Protein AF-A0A9E4FG44-F1 (afdb_monomer_lite)

Radius of gyration: 18.34 Å; chains: 1; bounding box: 56×22×43 Å

Foldseek 3Di:
DVVVVVVVVVVVVVVVVVVVLVVLLVVLLVVLQVVQVVVVHHPVVDDPVRSVVSSVVSSVVVVVVVVVVVVVVVCVVVVND

Sequence (81 aa):
MLRAVTNRGRRARERLTGEVRGRIRERAIKKAKVRIALHGRKIEDFSEDELEIVVADEEEKIRKQLWIVPLVAVGVVLGIT

Secondary structure (DSSP, 8-state):
-HHHHHHHHHHHHHHHHHHHHHHHHHHHHHHHHHHHHHTT--GGGS-HHHHHHHHHHHHHHHHHHHHHHHHHHHHHHTT--

pLDDT: mean 90.42, std 10.09, range [58.09, 98.25]

Structure (mmCIF, N/CA/C/O backbone):
data_AF-A0A9E4FG44-F1
#
_entry.id   AF-A0A9E4FG44-F1
#
loop_
_atom_site.group_PDB
_atom_site.id
_atom_site.type_symbol
_atom_site.label_atom_id
_atom_site.label_alt_id
_atom_site.label_comp_id
_atom_site.label_asym_id
_atom_site.label_entity_id
_atom_site.label_seq_id
_atom_site.pdbx_P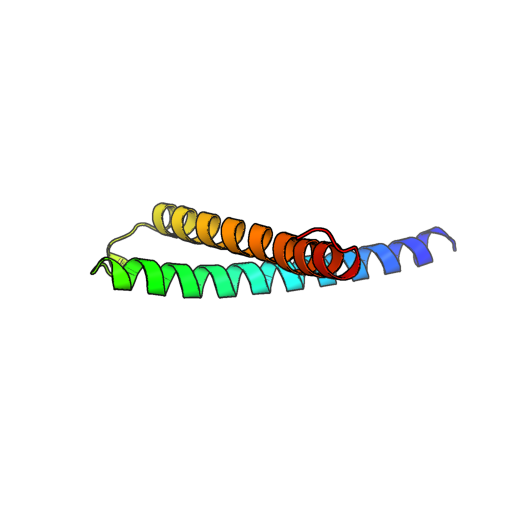DB_ins_code
_atom_site.Cartn_x
_atom_site.Cartn_y
_atom_site.Cartn_z
_atom_site.occupancy
_atom_site.B_iso_or_equiv
_atom_site.auth_seq_id
_atom_site.auth_comp_id
_atom_site.auth_asym_id
_atom_site.auth_atom_id
_atom_site.pdbx_PDB_model_num
ATOM 1 N N . MET A 1 1 ? 38.639 -12.755 10.385 1.00 58.09 1 MET A N 1
ATOM 2 C CA . MET A 1 1 ? 38.345 -11.605 9.493 1.00 58.09 1 MET A CA 1
ATOM 3 C C . MET A 1 1 ? 37.107 -11.798 8.607 1.00 58.09 1 MET A C 1
ATOM 5 O O . MET A 1 1 ? 36.310 -10.871 8.538 1.00 58.09 1 MET A O 1
ATOM 9 N N . LEU A 1 2 ? 36.867 -12.977 8.011 1.00 60.91 2 LEU A N 1
ATOM 10 C CA . LEU A 1 2 ? 35.697 -13.240 7.141 1.00 60.91 2 LEU A CA 1
ATOM 11 C C . LEU A 1 2 ? 34.325 -12.928 7.784 1.00 60.91 2 LEU A C 1
ATOM 13 O O . LEU A 1 2 ? 33.482 -12.305 7.146 1.00 60.91 2 LEU A O 1
ATOM 17 N N . ARG A 1 3 ? 34.130 -13.239 9.077 1.00 61.00 3 ARG A N 1
ATOM 18 C CA . ARG A 1 3 ? 32.872 -12.954 9.802 1.00 61.00 3 ARG A CA 1
ATOM 19 C C . ARG A 1 3 ? 32.523 -11.461 9.919 1.00 61.00 3 ARG A C 1
ATOM 21 O O . ARG A 1 3 ? 31.344 -11.127 9.994 1.00 61.00 3 ARG A O 1
ATOM 28 N N . ALA A 1 4 ? 33.506 -10.559 9.940 1.00 61.78 4 ALA A N 1
ATOM 29 C CA . ALA A 1 4 ? 33.269 -9.120 10.118 1.00 61.78 4 ALA A CA 1
ATOM 30 C C . ALA A 1 4 ? 32.798 -8.429 8.824 1.00 61.78 4 ALA A C 1
ATOM 32 O O . ALA A 1 4 ? 32.033 -7.465 8.875 1.00 61.78 4 ALA A O 1
ATOM 33 N N . VAL A 1 5 ? 33.221 -8.940 7.664 1.00 63.69 5 VAL A N 1
ATOM 34 C CA . VAL A 1 5 ? 32.788 -8.451 6.345 1.00 63.69 5 VAL A CA 1
ATOM 35 C C . VAL A 1 5 ? 31.343 -8.876 6.073 1.00 63.69 5 VAL A C 1
ATOM 37 O O . VAL A 1 5 ? 30.506 -8.034 5.748 1.00 63.69 5 VAL A O 1
ATOM 40 N N . THR A 1 6 ? 31.002 -10.142 6.334 1.00 72.12 6 THR A N 1
ATOM 41 C CA . THR A 1 6 ? 29.623 -10.649 6.211 1.00 72.12 6 THR A CA 1
ATOM 42 C C . THR A 1 6 ? 28.644 -9.946 7.156 1.00 72.12 6 THR A C 1
ATOM 44 O O . THR A 1 6 ? 27.498 -9.695 6.786 1.00 72.12 6 THR A O 1
ATOM 47 N N . ASN A 1 7 ? 29.086 -9.570 8.362 1.00 76.56 7 ASN A N 1
ATOM 48 C CA . ASN A 1 7 ? 28.222 -8.908 9.344 1.00 76.56 7 ASN A CA 1
ATOM 49 C C . ASN A 1 7 ? 27.885 -7.451 8.956 1.00 76.56 7 ASN A C 1
ATOM 51 O O . ASN A 1 7 ? 26.800 -6.966 9.269 1.00 76.56 7 ASN A O 1
ATOM 55 N N . ARG A 1 8 ? 28.770 -6.756 8.223 1.00 74.44 8 ARG A N 1
ATOM 56 C CA . ARG A 1 8 ? 28.477 -5.422 7.662 1.00 74.44 8 ARG A CA 1
ATOM 57 C C . ARG A 1 8 ? 27.422 -5.479 6.556 1.00 74.44 8 ARG A C 1
ATOM 59 O O . ARG A 1 8 ? 26.493 -4.676 6.572 1.00 74.44 8 ARG A O 1
ATOM 66 N N . GLY A 1 9 ? 27.523 -6.456 5.652 1.00 78.44 9 GLY A N 1
ATOM 67 C CA . GLY A 1 9 ? 26.542 -6.654 4.579 1.00 78.44 9 GLY A CA 1
ATOM 68 C C . GLY A 1 9 ? 25.135 -6.972 5.099 1.00 78.44 9 GLY A C 1
ATOM 69 O O . GLY A 1 9 ? 24.158 -6.417 4.599 1.00 78.44 9 GLY A O 1
ATOM 70 N N . ARG A 1 10 ? 25.026 -7.802 6.147 1.00 81.88 10 ARG A N 1
ATOM 71 C CA . ARG A 1 10 ? 23.743 -8.115 6.801 1.00 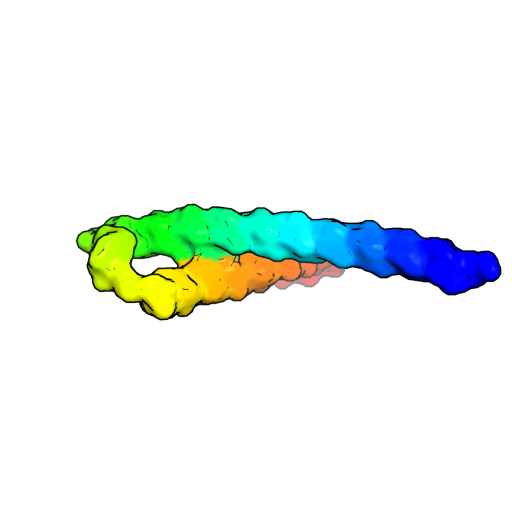81.88 10 ARG A CA 1
ATOM 72 C C . ARG A 1 10 ? 23.077 -6.865 7.391 1.00 81.88 10 ARG A C 1
ATOM 74 O O . ARG A 1 10 ? 21.928 -6.595 7.062 1.00 81.88 10 ARG A O 1
ATOM 81 N N . ARG A 1 11 ? 23.807 -6.057 8.169 1.00 80.56 11 ARG A N 1
ATOM 82 C CA . ARG A 1 11 ? 23.254 -4.835 8.789 1.00 80.56 11 ARG A CA 1
ATOM 83 C C . ARG A 1 11 ? 22.803 -3.796 7.765 1.00 80.56 11 ARG A C 1
ATOM 85 O O . ARG A 1 11 ? 21.796 -3.130 7.976 1.00 80.56 11 ARG A O 1
ATOM 92 N N . ALA A 1 12 ? 23.541 -3.641 6.665 1.00 80.19 12 ALA A N 1
ATOM 93 C CA . ALA A 1 12 ? 23.148 -2.733 5.589 1.00 80.19 12 ALA A CA 1
ATOM 94 C C . ALA A 1 12 ? 21.831 -3.183 4.934 1.00 80.19 12 ALA A C 1
ATOM 96 O O . ALA A 1 12 ? 20.930 -2.369 4.755 1.00 80.19 12 ALA A O 1
ATOM 97 N N . ARG A 1 13 ? 21.686 -4.486 4.652 1.00 79.00 13 ARG A N 1
ATOM 98 C CA . ARG A 1 13 ? 20.429 -5.053 4.141 1.00 79.00 13 ARG A CA 1
ATOM 99 C C . ARG A 1 13 ? 19.276 -4.866 5.122 1.00 79.00 13 ARG A C 1
ATOM 101 O O . ARG A 1 13 ? 18.223 -4.416 4.699 1.00 79.00 13 ARG A O 1
ATOM 108 N N . GLU A 1 14 ? 19.487 -5.148 6.405 1.00 84.69 14 GLU A N 1
ATOM 109 C CA . GLU A 1 14 ? 18.470 -4.979 7.452 1.00 84.69 14 GLU A CA 1
ATOM 110 C C . GLU A 1 14 ? 17.971 -3.532 7.540 1.00 84.69 14 GLU A C 1
ATOM 112 O O . GLU A 1 14 ? 16.761 -3.304 7.557 1.00 84.69 14 GLU A O 1
ATOM 117 N N . ARG A 1 15 ? 18.884 -2.551 7.507 1.00 82.62 15 ARG A N 1
ATOM 118 C CA . ARG A 1 15 ? 18.531 -1.122 7.486 1.00 82.62 15 ARG A CA 1
ATOM 119 C C . ARG A 1 15 ? 17.685 -0.767 6.270 1.00 82.62 15 ARG A C 1
ATOM 121 O O . ARG A 1 15 ? 16.603 -0.219 6.436 1.00 82.62 15 ARG A O 1
ATOM 128 N N . LEU A 1 16 ? 18.124 -1.165 5.075 1.00 79.44 16 LEU A N 1
ATOM 129 C CA . LEU A 1 16 ? 17.384 -0.916 3.835 1.00 79.44 16 LEU A CA 1
ATOM 130 C C . LEU A 1 16 ? 15.994 -1.563 3.864 1.00 79.44 16 LEU A C 1
ATOM 132 O O . LEU A 1 16 ? 15.004 -0.925 3.517 1.00 79.44 16 LEU A O 1
ATOM 136 N N . THR A 1 17 ? 15.890 -2.813 4.324 1.00 86.69 17 THR A N 1
ATOM 137 C CA . THR A 1 17 ? 14.592 -3.489 4.456 1.00 86.69 17 THR A CA 1
ATOM 138 C C . THR A 1 17 ? 13.692 -2.817 5.491 1.00 86.69 17 THR A C 1
ATOM 140 O O . THR A 1 17 ? 12.486 -2.715 5.269 1.00 86.69 17 THR A O 1
ATOM 143 N N . GLY A 1 18 ? 14.263 -2.318 6.591 1.00 87.50 18 GLY A N 1
ATOM 144 C CA . GLY A 1 18 ? 13.536 -1.588 7.625 1.00 87.50 18 GLY A CA 1
ATOM 145 C C . GLY A 1 18 ? 13.007 -0.247 7.124 1.00 87.50 18 GLY A C 1
ATOM 146 O O . GLY A 1 18 ? 11.829 0.050 7.303 1.00 87.50 18 GLY A O 1
ATOM 147 N N . GLU A 1 19 ? 13.838 0.526 6.426 1.00 90.38 19 GLU A N 1
ATOM 148 C CA . GLU A 1 19 ? 13.457 1.809 5.827 1.00 90.38 19 GLU A CA 1
ATOM 149 C C . GLU A 1 19 ? 12.346 1.645 4.785 1.00 90.38 19 GLU A C 1
ATOM 151 O O . GLU A 1 19 ? 11.361 2.385 4.797 1.00 90.38 19 GLU A O 1
ATOM 156 N N . VAL A 1 20 ? 12.463 0.642 3.907 1.00 90.88 20 VAL A N 1
ATOM 157 C CA . VAL A 1 20 ? 11.420 0.329 2.920 1.00 90.88 20 VAL A CA 1
ATOM 158 C C . VAL A 1 20 ? 10.120 -0.061 3.618 1.00 90.88 20 VAL A C 1
ATOM 160 O O . VAL A 1 20 ? 9.058 0.441 3.250 1.00 90.88 20 VAL A O 1
ATOM 163 N N . ARG A 1 21 ? 10.185 -0.906 4.655 1.00 92.69 21 ARG A N 1
ATOM 164 C CA . ARG A 1 21 ? 9.004 -1.308 5.430 1.00 92.69 21 ARG A CA 1
ATOM 165 C C . ARG A 1 21 ? 8.337 -0.111 6.112 1.00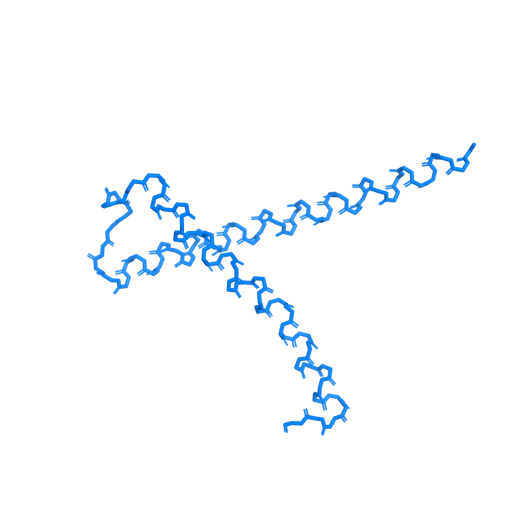 92.69 21 ARG A C 1
ATOM 167 O O . ARG A 1 21 ? 7.118 0.010 6.034 1.00 92.69 21 ARG A O 1
ATOM 174 N N . GLY A 1 22 ? 9.120 0.796 6.698 1.00 95.25 22 GLY A N 1
ATOM 175 C CA . GLY A 1 22 ? 8.616 2.036 7.295 1.00 95.25 22 GLY A CA 1
ATOM 176 C C . GLY A 1 22 ? 7.868 2.903 6.281 1.00 95.25 22 GLY A C 1
ATOM 177 O O . GLY A 1 22 ? 6.718 3.273 6.509 1.00 95.25 22 GLY A O 1
ATOM 178 N N . ARG A 1 23 ? 8.459 3.129 5.101 1.00 95.50 23 ARG A N 1
ATOM 179 C CA . ARG A 1 23 ? 7.819 3.902 4.021 1.00 95.50 23 ARG A CA 1
ATOM 180 C C . ARG A 1 23 ? 6.540 3.252 3.493 1.00 95.50 23 ARG A C 1
ATOM 182 O O . ARG A 1 23 ? 5.585 3.959 3.168 1.00 95.50 23 ARG A O 1
ATOM 189 N N . ILE A 1 24 ? 6.511 1.920 3.385 1.00 96.81 24 ILE A N 1
ATOM 190 C CA . ILE A 1 24 ? 5.302 1.180 2.993 1.00 96.81 24 ILE A CA 1
ATOM 191 C C . ILE A 1 24 ? 4.193 1.429 4.012 1.00 96.81 24 ILE A C 1
ATOM 193 O O . ILE A 1 24 ? 3.089 1.787 3.604 1.00 96.81 24 ILE A O 1
ATOM 197 N N . ARG A 1 25 ? 4.494 1.322 5.311 1.00 97.50 25 ARG A N 1
ATOM 198 C CA . ARG A 1 25 ? 3.511 1.551 6.373 1.00 97.50 25 ARG A CA 1
ATOM 199 C C . ARG A 1 25 ? 2.997 2.986 6.398 1.00 97.50 25 ARG A C 1
ATOM 201 O O . ARG A 1 25 ? 1.790 3.199 6.411 1.00 97.50 25 ARG A O 1
ATOM 208 N N . GLU A 1 26 ? 3.875 3.982 6.306 1.00 98.06 26 GLU A N 1
ATOM 209 C CA . GLU A 1 26 ? 3.464 5.393 6.221 1.00 98.06 26 GLU A CA 1
ATOM 210 C C . GLU A 1 26 ? 2.516 5.649 5.042 1.00 98.06 26 GLU A C 1
ATOM 212 O O . GLU A 1 26 ? 1.502 6.344 5.168 1.00 98.06 26 GLU A O 1
ATOM 217 N N . ARG A 1 27 ? 2.828 5.072 3.876 1.00 97.56 27 ARG A N 1
ATOM 218 C CA . ARG A 1 27 ? 1.988 5.191 2.683 1.00 97.56 27 ARG A CA 1
ATOM 219 C C . ARG A 1 27 ? 0.665 4.440 2.844 1.00 97.56 27 ARG A C 1
ATOM 221 O O . ARG A 1 27 ? -0.361 4.955 2.398 1.00 97.56 27 ARG A O 1
ATOM 228 N N . ALA A 1 28 ? 0.677 3.273 3.482 1.00 98.19 28 ALA A N 1
ATOM 229 C CA . ALA A 1 28 ? -0.518 2.494 3.779 1.00 98.19 28 ALA A CA 1
ATOM 230 C C . ALA A 1 28 ? -1.458 3.249 4.722 1.00 98.19 28 ALA A C 1
ATOM 232 O O . ALA A 1 28 ? -2.635 3.381 4.410 1.00 98.19 28 ALA A O 1
ATOM 233 N N . ILE A 1 29 ? -0.933 3.862 5.788 1.00 98.25 29 ILE A N 1
ATOM 234 C CA . ILE A 1 29 ? -1.706 4.712 6.705 1.00 98.25 29 ILE A CA 1
ATOM 235 C C . ILE A 1 29 ? -2.369 5.867 5.947 1.00 98.25 29 ILE A C 1
ATOM 237 O O . ILE A 1 29 ? -3.560 6.115 6.113 1.00 98.25 29 ILE A O 1
ATOM 241 N N . LYS A 1 30 ? -1.637 6.565 5.068 1.00 98.19 30 LYS A N 1
ATOM 242 C CA . LYS A 1 30 ? -2.220 7.649 4.255 1.00 98.19 30 LYS A CA 1
ATOM 243 C C . LYS A 1 30 ? -3.359 7.145 3.365 1.00 98.19 30 LYS A C 1
ATOM 245 O O . LYS A 1 30 ? -4.411 7.778 3.313 1.00 98.19 30 LYS A O 1
ATOM 250 N N . LYS A 1 31 ? -3.178 6.003 2.695 1.00 97.75 31 LYS A N 1
ATOM 251 C CA . LYS A 1 31 ? -4.226 5.394 1.863 1.00 97.75 31 LYS A CA 1
ATOM 252 C C . LYS A 1 31 ? -5.424 4.920 2.683 1.00 97.75 31 LYS A C 1
ATOM 254 O O . LYS A 1 31 ? -6.551 5.145 2.258 1.00 97.75 31 LYS A O 1
ATOM 259 N N . ALA A 1 32 ? -5.195 4.329 3.852 1.00 97.81 32 ALA A N 1
ATOM 260 C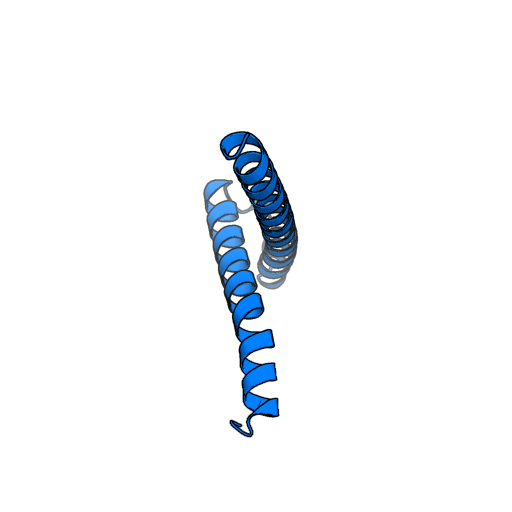 CA . ALA A 1 32 ? -6.239 3.899 4.774 1.00 97.81 32 ALA A CA 1
ATOM 261 C C . ALA A 1 32 ? -7.116 5.083 5.200 1.00 97.81 32 ALA A C 1
ATOM 263 O O . ALA A 1 32 ? -8.335 5.008 5.084 1.00 97.81 32 ALA A O 1
ATOM 264 N N . LYS A 1 33 ? -6.505 6.215 5.578 1.00 97.56 33 LYS A N 1
ATOM 265 C CA . LYS A 1 33 ? -7.231 7.452 5.915 1.00 97.56 33 LYS A CA 1
ATOM 266 C C . LYS A 1 33 ? -8.095 7.954 4.759 1.00 97.56 33 LYS A C 1
ATOM 268 O O . LYS A 1 33 ? -9.262 8.269 4.963 1.00 97.56 33 LYS A O 1
ATOM 273 N N . VAL A 1 34 ? -7.542 7.987 3.544 1.00 97.69 34 VAL A N 1
ATOM 274 C CA . VAL A 1 34 ? -8.299 8.363 2.338 1.00 97.69 34 VAL A CA 1
ATOM 275 C C . VAL A 1 34 ? -9.457 7.392 2.102 1.00 97.69 34 VAL A C 1
ATOM 277 O O . VAL A 1 34 ? -10.577 7.829 1.869 1.00 97.69 34 VAL A O 1
ATOM 280 N N . ARG A 1 35 ? -9.216 6.081 2.209 1.00 96.25 35 ARG A N 1
ATOM 281 C CA . ARG A 1 35 ? -10.234 5.039 2.032 1.00 96.25 35 ARG A CA 1
ATOM 282 C C . ARG A 1 35 ? -11.376 5.203 3.031 1.00 96.25 35 ARG A C 1
ATOM 284 O O . ARG A 1 35 ? -12.525 5.182 2.614 1.00 96.25 35 ARG A O 1
ATOM 291 N N . ILE A 1 36 ? -11.067 5.403 4.310 1.00 96.88 36 ILE A N 1
ATOM 292 C CA . ILE A 1 36 ? -12.053 5.636 5.374 1.00 96.88 36 ILE A CA 1
ATOM 293 C C . ILE A 1 36 ? -12.900 6.877 5.061 1.00 96.88 36 ILE A C 1
ATOM 295 O O . ILE A 1 36 ? -14.127 6.788 5.032 1.00 96.88 36 ILE A O 1
ATOM 299 N N . ALA A 1 37 ? -12.249 7.993 4.719 1.00 96.19 37 ALA A N 1
ATOM 300 C CA . ALA A 1 37 ? -12.935 9.238 4.380 1.00 96.19 37 ALA A CA 1
ATOM 301 C C . ALA A 1 37 ? -1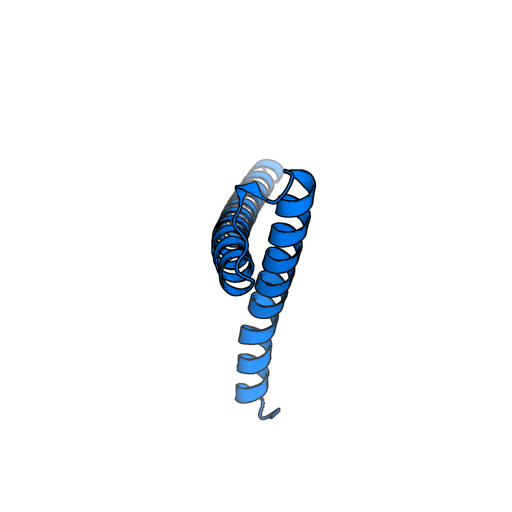3.847 9.098 3.147 1.00 96.19 37 ALA A C 1
ATOM 303 O O . ALA A 1 37 ? -14.963 9.610 3.146 1.00 96.19 37 ALA A O 1
ATOM 304 N N . LEU A 1 38 ? -13.415 8.359 2.117 1.00 96.50 38 LEU A N 1
ATOM 305 C CA . LEU A 1 38 ? -14.223 8.087 0.920 1.00 96.50 38 LEU A CA 1
ATOM 306 C C . LEU A 1 38 ? -15.486 7.265 1.215 1.00 96.50 38 LEU A C 1
ATOM 308 O O . LEU A 1 38 ? -16.445 7.348 0.456 1.00 96.50 38 LEU A O 1
ATOM 312 N N . HIS A 1 39 ? -15.507 6.502 2.310 1.00 95.94 39 HIS A N 1
ATOM 313 C CA . HIS A 1 39 ? -16.694 5.774 2.768 1.00 95.94 39 HIS A CA 1
ATOM 314 C C . HIS A 1 39 ? -17.561 6.606 3.729 1.00 95.94 39 HIS A C 1
ATOM 316 O O . HIS A 1 39 ? -18.470 6.065 4.352 1.00 95.94 39 HIS A O 1
ATOM 322 N N . GLY A 1 40 ? -17.281 7.906 3.881 1.00 95.75 40 GLY A N 1
ATOM 323 C CA . GLY A 1 40 ? -18.023 8.797 4.776 1.00 95.75 40 GLY A CA 1
ATOM 324 C C . GLY A 1 40 ? -17.811 8.506 6.263 1.00 95.75 40 GLY A C 1
ATOM 325 O O . GLY A 1 40 ? -18.587 8.979 7.089 1.00 95.75 40 GLY A O 1
ATOM 326 N N . ARG A 1 41 ? -16.777 7.730 6.609 1.00 96.12 41 ARG A N 1
ATOM 327 C CA . ARG A 1 41 ? -16.420 7.391 7.990 1.00 96.12 41 ARG A CA 1
ATOM 328 C C . ARG A 1 41 ? -15.224 8.207 8.460 1.00 96.12 41 ARG A C 1
ATOM 330 O O . ARG A 1 41 ? -14.471 8.760 7.655 1.00 96.12 41 ARG A O 1
ATOM 337 N N . LYS A 1 42 ? -15.038 8.266 9.772 1.00 94.75 42 LYS A N 1
ATOM 338 C CA . LYS A 1 42 ? -13.885 8.881 10.425 1.00 94.75 42 LYS A CA 1
ATOM 339 C C . LYS A 1 42 ? -13.009 7.821 11.085 1.00 94.75 42 LYS A C 1
ATOM 341 O O . LYS A 1 42 ? -13.422 6.679 11.251 1.00 94.75 42 LYS A O 1
ATOM 346 N N . ILE A 1 43 ? -11.775 8.188 11.426 1.00 92.88 43 ILE A N 1
ATOM 347 C CA . ILE A 1 43 ? -10.809 7.260 12.040 1.00 92.88 43 ILE A CA 1
ATOM 348 C C . ILE A 1 43 ? -11.301 6.830 13.424 1.00 92.88 43 ILE A C 1
ATOM 350 O O . ILE A 1 43 ? -11.122 5.682 13.807 1.00 92.88 43 ILE A O 1
ATOM 354 N N . GLU A 1 44 ? -11.965 7.741 14.133 1.00 95.62 44 GLU A N 1
ATOM 355 C CA . GLU A 1 44 ? -12.519 7.534 15.469 1.00 95.62 44 GLU A CA 1
ATOM 356 C C . GLU A 1 44 ? -13.675 6.521 15.482 1.00 95.62 44 GLU A C 1
ATOM 358 O O . GLU A 1 44 ? -14.042 6.033 16.547 1.00 95.62 44 GLU A O 1
ATOM 363 N N . ASP A 1 45 ? -14.226 6.174 14.313 1.00 96.19 45 ASP A N 1
ATOM 364 C CA . ASP A 1 45 ? -15.277 5.160 14.192 1.00 96.19 45 ASP A CA 1
ATOM 365 C C . ASP A 1 45 ? -14.725 3.721 14.226 1.00 96.19 45 ASP A C 1
ATOM 367 O O . ASP A 1 45 ? -15.502 2.776 14.082 1.00 96.19 45 ASP A O 1
ATOM 371 N N . PHE A 1 46 ? -13.406 3.542 14.327 1.00 95.88 46 PHE A N 1
ATOM 372 C CA . PHE A 1 46 ? -12.728 2.248 14.284 1.00 95.88 46 PHE A CA 1
ATOM 373 C C . PHE A 1 46 ? -11.884 2.050 15.541 1.00 95.88 46 PHE A C 1
ATOM 375 O O . PHE A 1 46 ? -11.242 2.977 16.039 1.00 95.88 46 PHE A O 1
ATOM 382 N N . SER A 1 47 ? -11.842 0.815 16.022 1.00 97.88 47 SER A N 1
ATOM 383 C CA . SER A 1 47 ? -10.871 0.377 17.020 1.00 97.88 47 SER A CA 1
ATOM 384 C C . SER A 1 47 ? -9.454 0.300 16.437 1.00 97.88 47 SER A C 1
ATOM 386 O O . SER A 1 47 ? -9.254 0.297 15.219 1.00 97.88 47 SER A O 1
ATOM 388 N N . GLU A 1 48 ? -8.452 0.212 17.312 1.00 96.06 48 GLU A N 1
ATOM 389 C CA . GLU A 1 48 ? -7.052 0.070 16.900 1.00 96.06 48 GLU A CA 1
ATOM 390 C C . GLU A 1 48 ? -6.826 -1.188 16.044 1.00 96.06 48 GLU A C 1
ATOM 392 O O . GLU A 1 48 ? -6.198 -1.103 14.989 1.00 96.06 48 GLU A O 1
ATOM 397 N N . ASP A 1 49 ? -7.422 -2.318 16.432 1.00 97.44 49 ASP A N 1
ATOM 398 C CA . ASP A 1 49 ? -7.325 -3.580 15.692 1.00 97.44 49 ASP A CA 1
ATOM 399 C C . ASP A 1 49 ? -7.962 -3.476 14.299 1.00 97.44 49 ASP A C 1
ATOM 401 O O . ASP A 1 49 ? -7.410 -3.960 13.308 1.00 97.44 49 ASP A O 1
ATOM 405 N N . GLU A 1 50 ? -9.104 -2.795 14.184 1.00 97.12 50 GLU A N 1
ATOM 406 C CA . GLU A 1 50 ? -9.755 -2.576 12.890 1.00 97.12 50 GLU A CA 1
ATOM 407 C C . GLU A 1 50 ? -8.929 -1.658 11.985 1.00 97.12 50 GLU A C 1
ATOM 409 O O . GLU A 1 50 ? -8.798 -1.918 10.785 1.00 97.12 50 GLU A O 1
ATOM 414 N N . LEU A 1 51 ? -8.335 -0.599 12.540 1.00 97.38 51 LEU A N 1
ATOM 415 C CA . LEU A 1 51 ? -7.424 0.265 11.793 1.00 97.38 51 LEU A CA 1
ATOM 416 C C . LEU A 1 51 ? -6.185 -0.503 11.334 1.00 97.38 51 LEU A C 1
ATOM 418 O O . LEU A 1 51 ? -5.742 -0.299 10.201 1.00 97.38 51 LEU A O 1
ATOM 422 N N . GLU A 1 52 ? -5.656 -1.405 12.160 1.00 97.44 52 GLU A N 1
ATOM 423 C CA . GLU A 1 52 ? -4.515 -2.239 11.793 1.00 97.44 52 GLU A CA 1
ATOM 424 C C . GLU A 1 52 ? -4.844 -3.156 10.614 1.00 97.44 52 GLU A C 1
ATOM 426 O O . GLU A 1 52 ? -4.052 -3.235 9.675 1.00 97.44 52 GLU A O 1
ATOM 431 N N . ILE A 1 53 ? -6.030 -3.771 10.592 1.00 97.88 53 ILE A N 1
ATOM 432 C CA . ILE A 1 53 ? -6.495 -4.574 9.449 1.00 97.88 53 ILE A CA 1
ATOM 433 C C . ILE A 1 53 ? -6.555 -3.712 8.180 1.00 97.88 53 ILE A C 1
ATOM 435 O O . ILE A 1 53 ? -6.016 -4.079 7.133 1.00 97.88 53 ILE A O 1
ATOM 439 N N . VAL A 1 54 ? -7.152 -2.519 8.271 1.00 97.56 54 VAL A N 1
ATOM 440 C CA . VAL A 1 54 ? -7.277 -1.592 7.134 1.00 97.56 54 VAL A CA 1
ATOM 441 C C . VAL A 1 54 ? -5.903 -1.173 6.599 1.00 97.56 54 VAL A C 1
ATOM 443 O O . VAL A 1 54 ? -5.704 -1.114 5.380 1.00 97.56 54 VAL A O 1
ATOM 446 N N . VAL A 1 55 ? -4.958 -0.873 7.491 1.00 98.06 55 VAL A N 1
ATOM 447 C CA . VAL A 1 55 ? -3.584 -0.503 7.136 1.00 98.06 55 VAL A CA 1
ATOM 448 C C . VAL A 1 55 ? -2.841 -1.696 6.537 1.00 98.06 55 VAL A C 1
ATOM 450 O O . VAL A 1 55 ? -2.210 -1.531 5.493 1.00 98.06 55 VAL A O 1
ATOM 453 N N . ALA A 1 56 ? -2.948 -2.889 7.124 1.00 97.81 56 ALA A N 1
ATOM 454 C CA . ALA A 1 56 ? -2.299 -4.106 6.640 1.00 97.81 56 ALA A CA 1
ATOM 455 C C . ALA A 1 56 ? -2.725 -4.458 5.205 1.00 97.81 56 ALA A C 1
ATOM 457 O O . ALA A 1 56 ? -1.870 -4.766 4.367 1.00 97.81 56 ALA A O 1
ATOM 458 N N . ASP A 1 57 ? -4.013 -4.308 4.888 1.00 98.12 57 ASP A N 1
ATOM 459 C CA . ASP A 1 57 ? -4.532 -4.463 3.527 1.00 98.12 57 ASP A CA 1
ATOM 460 C C . ASP A 1 57 ? -3.881 -3.478 2.546 1.00 98.12 57 ASP A C 1
ATOM 462 O O . ASP A 1 57 ? -3.494 -3.836 1.429 1.00 98.12 57 ASP A O 1
ATOM 466 N N . GLU A 1 58 ? -3.770 -2.202 2.931 1.00 98.25 58 GLU A N 1
ATOM 467 C CA . GLU A 1 58 ? -3.134 -1.190 2.084 1.00 98.25 58 GLU A CA 1
ATOM 468 C C . GLU A 1 58 ? -1.630 -1.441 1.928 1.00 98.25 58 GLU A C 1
ATOM 470 O O . GLU A 1 58 ? -1.090 -1.249 0.833 1.00 98.25 58 GLU A O 1
ATOM 475 N N . GLU A 1 59 ? -0.949 -1.932 2.967 1.00 97.94 59 GLU A N 1
ATOM 476 C CA . GLU A 1 59 ? 0.446 -2.357 2.859 1.00 97.94 59 GLU A CA 1
ATOM 477 C C . GLU A 1 59 ? 0.607 -3.507 1.855 1.00 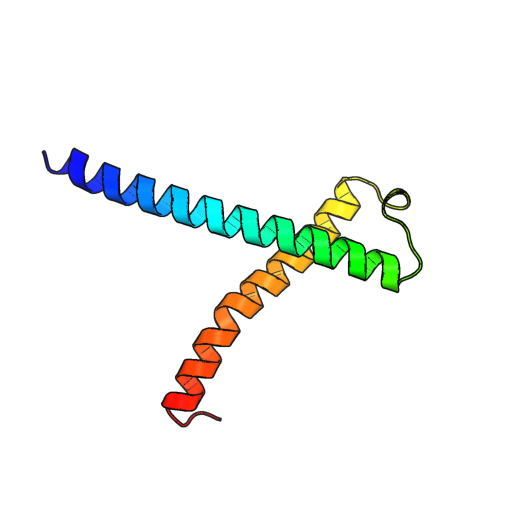97.94 59 GLU A C 1
ATOM 479 O O . GLU A 1 59 ? 1.545 -3.496 1.054 1.00 97.94 59 GLU A O 1
ATOM 484 N N . GLU A 1 60 ? -0.299 -4.489 1.856 1.00 97.25 60 GLU A N 1
ATOM 485 C CA . GLU A 1 60 ? -0.256 -5.605 0.910 1.00 97.25 60 GLU A CA 1
ATOM 486 C C . GLU A 1 60 ? -0.435 -5.132 -0.534 1.00 97.25 60 GLU A C 1
ATOM 488 O O . GLU A 1 60 ? 0.342 -5.516 -1.415 1.00 97.25 60 GLU A O 1
ATOM 493 N N . LYS A 1 61 ? -1.396 -4.237 -0.779 1.00 96.62 61 LYS A N 1
ATOM 494 C CA . LYS A 1 61 ? -1.601 -3.630 -2.102 1.00 96.62 61 LYS A CA 1
ATOM 495 C C . LYS A 1 61 ? -0.359 -2.876 -2.570 1.00 96.62 61 LYS A C 1
ATOM 497 O O . LYS A 1 61 ? 0.032 -3.001 -3.729 1.00 96.62 61 LYS A O 1
ATOM 502 N N . ILE A 1 62 ? 0.287 -2.118 -1.682 1.00 96.19 62 ILE A N 1
ATOM 503 C CA . ILE A 1 62 ? 1.522 -1.391 -2.002 1.00 96.19 62 ILE A CA 1
ATOM 504 C C . ILE A 1 62 ? 2.662 -2.367 -2.315 1.00 96.19 62 ILE A C 1
ATOM 506 O O . ILE A 1 62 ? 3.368 -2.163 -3.302 1.00 96.19 62 ILE A O 1
ATOM 510 N N . ARG A 1 63 ? 2.828 -3.443 -1.532 1.00 93.94 63 ARG A N 1
ATOM 511 C CA . ARG A 1 63 ? 3.828 -4.490 -1.810 1.00 93.94 63 ARG A CA 1
ATOM 512 C C . ARG A 1 63 ? 3.598 -5.128 -3.177 1.00 93.94 63 ARG A C 1
ATOM 514 O O . ARG A 1 63 ? 4.542 -5.240 -3.951 1.00 93.94 63 ARG A O 1
ATOM 521 N N . LYS A 1 64 ? 2.353 -5.491 -3.501 1.00 93.06 64 LYS A N 1
ATOM 522 C CA . LYS A 1 64 ? 1.984 -6.031 -4.819 1.00 93.06 64 LYS A CA 1
ATOM 523 C C . LYS A 1 64 ? 2.335 -5.049 -5.937 1.00 93.06 64 LYS A C 1
ATOM 525 O O . LYS A 1 64 ? 3.006 -5.432 -6.888 1.00 93.06 64 LYS A O 1
ATOM 530 N N . GLN A 1 65 ? 1.970 -3.773 -5.794 1.00 91.06 65 GLN A N 1
ATOM 531 C CA . GLN A 1 65 ? 2.314 -2.733 -6.771 1.00 91.06 65 GLN A CA 1
ATOM 532 C C . GLN A 1 65 ? 3.829 -2.587 -6.965 1.00 91.06 65 GLN A C 1
ATOM 534 O O . GLN A 1 65 ? 4.281 -2.440 -8.098 1.00 91.06 65 GLN A O 1
ATOM 539 N N . LEU A 1 66 ? 4.614 -2.672 -5.888 1.00 90.00 66 LEU A N 1
ATOM 540 C CA . LEU A 1 66 ? 6.070 -2.557 -5.955 1.00 90.00 66 LEU A CA 1
ATOM 541 C C . LEU A 1 66 ? 6.718 -3.678 -6.781 1.00 90.00 66 LEU A C 1
ATOM 543 O O . LEU A 1 66 ? 7.726 -3.426 -7.430 1.00 90.00 66 LEU A O 1
ATOM 547 N N . TRP A 1 67 ? 6.143 -4.883 -6.784 1.00 86.19 67 TRP A N 1
ATOM 548 C CA . TRP A 1 67 ? 6.619 -6.002 -7.605 1.00 86.19 67 TRP A CA 1
ATOM 549 C C . TRP A 1 67 ? 6.060 -5.985 -9.030 1.00 86.19 67 TRP A C 1
ATOM 551 O O . TRP A 1 67 ? 6.772 -6.330 -9.968 1.00 86.19 67 TRP A O 1
ATOM 561 N N . ILE A 1 68 ? 4.808 -5.557 -9.209 1.00 88.75 68 ILE A N 1
ATOM 562 C CA . ILE A 1 68 ? 4.140 -5.546 -10.518 1.00 88.75 68 ILE A CA 1
ATOM 563 C C . ILE A 1 68 ? 4.751 -4.497 -11.449 1.00 88.75 68 ILE A C 1
ATOM 565 O O . ILE A 1 68 ? 5.019 -4.805 -12.601 1.00 88.75 68 ILE A O 1
ATOM 569 N N . VAL A 1 69 ? 5.005 -3.274 -10.972 1.00 88.44 69 VAL A N 1
ATOM 570 C CA . VAL A 1 69 ? 5.548 -2.187 -11.811 1.00 88.44 69 VAL A CA 1
ATOM 571 C C . VAL A 1 69 ? 6.860 -2.570 -12.520 1.00 88.44 69 VAL A C 1
ATOM 573 O O . VAL A 1 69 ? 6.916 -2.444 -13.743 1.00 88.44 69 VAL A O 1
ATOM 576 N N . PRO A 1 70 ? 7.906 -3.059 -11.825 1.00 88.81 70 PRO A N 1
ATOM 577 C CA . PRO A 1 70 ? 9.135 -3.474 -12.494 1.00 88.81 70 PRO A CA 1
ATOM 578 C C . PRO A 1 70 ? 8.929 -4.719 -13.361 1.00 88.81 70 PRO A C 1
ATOM 580 O O . PRO A 1 70 ? 9.534 -4.807 -14.424 1.00 88.81 70 PRO A O 1
ATOM 583 N N . LEU A 1 71 ? 8.063 -5.655 -12.955 1.00 91.56 71 LEU A N 1
ATOM 584 C CA . LEU A 1 71 ? 7.763 -6.842 -13.756 1.00 91.56 71 LEU A CA 1
ATOM 585 C C . LEU A 1 71 ? 7.125 -6.469 -15.101 1.00 91.56 71 LEU A C 1
ATOM 587 O O . LEU A 1 71 ? 7.552 -6.964 -16.138 1.00 91.56 71 LEU A O 1
ATOM 591 N N . VAL A 1 72 ? 6.147 -5.562 -15.088 1.00 89.94 72 VAL A N 1
ATOM 592 C CA . VAL A 1 72 ? 5.503 -5.040 -16.300 1.00 89.94 72 VAL A CA 1
ATOM 593 C C . VAL A 1 72 ? 6.513 -4.283 -17.158 1.00 89.94 72 VAL A C 1
ATOM 595 O O . VAL A 1 72 ? 6.559 -4.498 -18.364 1.00 89.94 72 VAL A O 1
ATOM 598 N N . ALA A 1 73 ? 7.368 -3.452 -16.554 1.00 92.75 73 ALA A N 1
ATOM 599 C CA . ALA A 1 73 ? 8.418 -2.748 -17.291 1.00 92.75 73 ALA A CA 1
ATOM 600 C C . ALA A 1 73 ? 9.373 -3.720 -18.009 1.00 92.75 73 ALA A C 1
ATOM 602 O O . ALA A 1 73 ? 9.712 -3.503 -19.170 1.00 92.75 73 ALA A O 1
ATOM 603 N N . VAL A 1 74 ? 9.762 -4.816 -17.347 1.00 94.50 74 VAL A N 1
ATOM 604 C CA . VAL A 1 74 ? 10.554 -5.889 -17.966 1.00 94.50 74 VAL A CA 1
ATOM 605 C C . VAL A 1 74 ? 9.766 -6.577 -19.083 1.00 94.50 74 VAL A C 1
ATOM 607 O O . VAL A 1 74 ? 10.315 -6.768 -20.163 1.00 94.50 74 VAL A O 1
ATOM 610 N N . GLY A 1 75 ? 8.487 -6.897 -18.868 1.00 94.81 75 GLY A N 1
ATOM 611 C CA . GLY A 1 75 ? 7.618 -7.488 -19.891 1.00 94.81 75 GLY A CA 1
ATOM 612 C C . GLY A 1 75 ? 7.566 -6.658 -21.176 1.00 94.81 75 GLY A C 1
ATOM 613 O O . GLY A 1 75 ? 7.808 -7.194 -22.253 1.00 94.81 75 GLY A O 1
ATOM 614 N N . VAL A 1 76 ? 7.388 -5.338 -21.053 1.00 96.19 76 VAL A N 1
ATOM 615 C CA . VAL A 1 76 ? 7.377 -4.399 -22.189 1.00 96.19 76 VAL A CA 1
ATOM 616 C C . VAL A 1 76 ? 8.701 -4.417 -22.954 1.00 96.19 76 VAL A C 1
ATOM 618 O O . VAL A 1 76 ? 8.693 -4.505 -24.179 1.00 96.19 76 VAL A O 1
ATOM 621 N N . VAL A 1 77 ? 9.841 -4.377 -22.254 1.00 95.81 77 VAL A N 1
ATOM 622 C CA . VAL A 1 77 ? 11.172 -4.447 -22.891 1.00 95.81 77 VAL A CA 1
ATOM 623 C C . VAL A 1 77 ? 11.368 -5.769 -23.639 1.00 95.81 77 VAL A C 1
ATOM 625 O O . VAL A 1 77 ? 12.027 -5.798 -24.675 1.00 95.81 77 VAL A O 1
ATOM 628 N N . LEU A 1 78 ? 10.781 -6.855 -23.137 1.00 96.88 78 LEU A N 1
ATOM 629 C CA . LEU A 1 78 ? 10.850 -8.184 -23.742 1.00 96.88 78 LEU A CA 1
ATOM 630 C C . LEU A 1 78 ? 9.773 -8.436 -24.814 1.00 96.88 78 LEU A C 1
ATOM 632 O O . LEU A 1 78 ? 9.755 -9.517 -25.397 1.00 96.88 78 LEU A O 1
ATOM 636 N N . GLY A 1 79 ? 8.886 -7.472 -25.089 1.00 93.88 79 GLY A N 1
ATOM 637 C CA . GLY A 1 79 ? 7.801 -7.621 -26.067 1.00 93.88 79 GLY A CA 1
ATOM 638 C C . GLY A 1 79 ? 6.634 -8.500 -25.599 1.00 93.88 79 GLY A C 1
ATOM 639 O O . GLY A 1 79 ? 5.863 -8.980 -26.424 1.00 93.88 79 GLY A O 1
ATOM 640 N N . ILE A 1 80 ? 6.502 -8.722 -24.290 1.00 88.31 80 ILE A N 1
ATOM 641 C CA . ILE A 1 80 ? 5.355 -9.394 -23.674 1.00 88.31 80 ILE A CA 1
ATOM 642 C C . ILE A 1 80 ? 4.358 -8.295 -23.277 1.00 88.31 80 ILE A C 1
ATOM 644 O O . ILE A 1 80 ? 4.602 -7.572 -22.307 1.00 88.31 80 ILE A O 1
ATOM 648 N N . THR A 1 81 ? 3.274 -8.143 -24.045 1.00 71.69 81 THR A N 1
ATOM 649 C CA . THR A 1 81 ? 2.209 -7.144 -23.818 1.00 71.69 81 THR A CA 1
ATOM 650 C C . THR A 1 81 ? 0.869 -7.798 -23.551 1.00 71.69 81 THR A C 1
ATOM 652 O O . THR A 1 81 ? 0.486 -8.651 -24.384 1.00 71.69 81 THR A O 1
#